Protein AF-A0AAC8ZRI4-F1 (afdb_monomer)

Organism: NCBI:txid1074000

Structure (mmCIF, N/CA/C/O backbone):
data_AF-A0AAC8ZRI4-F1
#
_entry.id   AF-A0AAC8ZRI4-F1
#
loop_
_atom_site.group_PDB
_atom_site.id
_atom_site.type_symbol
_atom_site.label_atom_id
_atom_site.label_alt_id
_atom_site.label_comp_id
_atom_site.label_asym_id
_atom_site.label_entity_id
_atom_site.label_seq_id
_atom_site.pdbx_PDB_ins_code
_atom_site.Cartn_x
_atom_site.Cartn_y
_atom_site.Cartn_z
_atom_site.occupancy
_atom_site.B_iso_or_equiv
_atom_site.auth_seq_id
_atom_site.auth_comp_id
_atom_site.auth_asym_id
_atom_site.auth_atom_id
_atom_site.pdbx_PDB_model_num
ATOM 1 N N . MET A 1 1 ? 8.311 61.222 12.634 1.00 43.94 1 MET A N 1
ATOM 2 C CA . MET A 1 1 ? 8.711 60.038 11.836 1.00 43.94 1 MET A CA 1
ATOM 3 C C . MET A 1 1 ? 8.868 58.803 12.733 1.00 43.94 1 MET A C 1
ATOM 5 O O . MET A 1 1 ? 9.996 58.439 13.017 1.00 43.94 1 MET A O 1
ATOM 9 N N . LYS A 1 2 ? 7.798 58.170 13.243 1.00 47.47 2 LYS A N 1
ATOM 10 C CA . LYS A 1 2 ? 7.929 56.945 14.075 1.00 47.47 2 LYS A CA 1
ATOM 11 C C . LYS A 1 2 ? 6.649 56.086 14.107 1.00 47.47 2 LYS A C 1
ATOM 13 O O . LYS A 1 2 ? 6.165 55.789 15.189 1.00 47.47 2 LYS A O 1
ATOM 18 N N . SER A 1 3 ? 6.044 55.702 12.976 1.00 53.72 3 SER A N 1
ATOM 19 C CA . SER A 1 3 ? 4.891 54.764 13.051 1.00 53.72 3 SER A CA 1
ATOM 20 C C . SER A 1 3 ? 4.656 53.837 11.853 1.00 53.72 3 SER A C 1
ATOM 22 O O . SER A 1 3 ? 3.694 53.083 11.885 1.00 53.72 3 SER A O 1
ATOM 24 N N . HIS A 1 4 ? 5.505 53.819 10.819 1.00 46.28 4 HIS A N 1
ATOM 25 C CA . HIS A 1 4 ? 5.231 52.995 9.624 1.00 46.28 4 HIS A CA 1
ATOM 26 C C . HIS A 1 4 ? 6.047 51.699 9.521 1.00 46.28 4 HIS A C 1
ATOM 28 O O . HIS A 1 4 ? 5.738 50.860 8.685 1.00 46.28 4 HIS A O 1
ATOM 34 N N . PHE A 1 5 ? 7.042 51.484 10.388 1.00 52.31 5 PHE A N 1
ATOM 35 C CA . PHE A 1 5 ? 7.909 50.299 10.300 1.00 52.31 5 PHE A CA 1
ATOM 36 C C . PHE A 1 5 ? 7.370 49.056 11.026 1.00 52.31 5 PHE A C 1
ATOM 38 O O . PHE A 1 5 ? 7.793 47.950 10.714 1.00 52.31 5 PHE A O 1
ATOM 45 N N . ALA A 1 6 ? 6.414 49.199 11.952 1.00 55.19 6 ALA A N 1
ATOM 46 C CA . ALA A 1 6 ? 5.899 48.063 12.727 1.00 55.19 6 ALA A CA 1
ATOM 47 C C . ALA A 1 6 ? 4.823 47.245 11.982 1.00 55.19 6 ALA A C 1
ATOM 49 O O . ALA A 1 6 ? 4.709 46.041 12.191 1.00 55.19 6 ALA A O 1
ATOM 50 N N . ALA A 1 7 ? 4.058 47.870 11.080 1.00 55.09 7 ALA A N 1
ATOM 51 C CA . ALA A 1 7 ? 2.956 47.202 10.380 1.00 55.09 7 ALA A CA 1
ATOM 52 C C . ALA A 1 7 ? 3.430 46.259 9.256 1.00 55.09 7 ALA A C 1
ATOM 54 O O . ALA A 1 7 ? 2.783 45.253 8.980 1.00 55.09 7 ALA A O 1
ATOM 55 N N . ALA A 1 8 ? 4.582 46.543 8.639 1.00 52.94 8 ALA A N 1
ATOM 56 C CA . ALA A 1 8 ? 5.119 45.727 7.547 1.00 52.94 8 ALA A CA 1
ATOM 57 C C . ALA A 1 8 ? 5.696 44.378 8.022 1.00 52.94 8 ALA A C 1
ATOM 59 O O . ALA A 1 8 ? 5.737 43.424 7.251 1.00 52.94 8 ALA A O 1
ATOM 60 N N . MET A 1 9 ? 6.103 44.270 9.293 1.00 53.44 9 MET A N 1
ATOM 61 C CA . MET A 1 9 ? 6.708 43.047 9.840 1.00 53.44 9 MET A CA 1
ATOM 62 C C . MET A 1 9 ? 5.669 42.005 10.290 1.00 53.44 9 MET A C 1
ATOM 64 O O . MET A 1 9 ? 5.957 40.812 10.291 1.00 53.44 9 MET A O 1
ATOM 68 N N . LEU A 1 10 ? 4.445 42.436 10.616 1.00 51.81 10 LEU A N 1
ATOM 69 C CA . LEU A 1 10 ? 3.351 41.556 11.055 1.00 51.81 10 LEU A CA 1
ATOM 70 C C . LEU A 1 10 ? 2.677 40.790 9.904 1.00 51.81 10 LEU A C 1
ATOM 72 O O . LEU A 1 10 ? 2.082 39.744 10.146 1.00 51.81 10 LEU A O 1
ATOM 76 N N . MET A 1 11 ? 2.804 41.251 8.655 1.00 53.81 11 MET A N 1
ATOM 77 C CA . MET A 1 11 ? 2.213 40.563 7.494 1.00 53.81 11 MET A CA 1
ATOM 78 C C . MET A 1 11 ? 3.067 39.412 6.941 1.00 53.81 11 MET A C 1
ATOM 80 O O . MET A 1 11 ? 2.572 38.619 6.145 1.00 53.81 11 MET A O 1
ATOM 84 N N . LEU A 1 12 ? 4.319 39.258 7.386 1.00 52.47 12 LEU A N 1
ATOM 85 C CA . LEU A 1 12 ? 5.205 38.182 6.919 1.00 52.47 12 LEU A CA 1
ATOM 86 C C . LEU A 1 12 ? 4.954 36.829 7.612 1.00 52.47 12 LEU A C 1
ATOM 88 O O . LEU A 1 12 ? 5.469 35.811 7.158 1.00 52.47 12 LEU A O 1
ATOM 92 N N . PHE A 1 13 ? 4.136 36.790 8.670 1.00 53.97 13 PHE A N 1
ATOM 93 C CA . PHE A 1 13 ? 3.810 35.554 9.397 1.00 53.97 13 PHE A CA 1
ATOM 94 C C . PHE A 1 13 ? 2.519 34.860 8.929 1.00 53.97 13 PHE A C 1
ATOM 96 O O . PHE A 1 13 ? 2.257 33.734 9.343 1.00 53.97 13 PHE A O 1
ATOM 103 N N . ALA A 1 14 ? 1.721 35.484 8.056 1.00 52.56 14 ALA A N 1
ATOM 104 C CA . ALA A 1 14 ? 0.408 34.960 7.666 1.00 52.56 14 ALA A CA 1
ATOM 105 C C . ALA A 1 14 ? 0.427 33.967 6.481 1.00 52.56 14 ALA A C 1
ATOM 107 O O . ALA A 1 14 ? -0.593 33.349 6.193 1.00 52.56 14 ALA A O 1
ATOM 108 N N . CYS A 1 15 ? 1.562 33.772 5.802 1.00 47.88 15 CYS A N 1
ATOM 109 C CA . CYS A 1 15 ? 1.612 33.032 4.529 1.00 47.88 15 CYS A CA 1
ATOM 110 C C . CYS A 1 15 ? 2.181 31.605 4.610 1.00 47.88 15 CYS A C 1
ATOM 112 O O . CYS A 1 15 ? 2.705 31.110 3.620 1.00 47.88 15 CYS A O 1
ATOM 114 N N . ASN A 1 16 ? 2.056 30.920 5.751 1.00 47.47 16 ASN A N 1
ATOM 115 C CA . ASN A 1 16 ? 2.381 29.486 5.846 1.00 47.47 16 ASN A CA 1
ATOM 116 C C . ASN A 1 16 ? 1.172 28.621 6.234 1.00 47.47 16 ASN A C 1
ATOM 118 O O . ASN A 1 16 ? 1.333 27.546 6.808 1.00 47.47 16 ASN A O 1
ATOM 122 N N . ALA A 1 17 ? -0.048 29.059 5.912 1.00 53.41 17 ALA A N 1
ATOM 123 C CA . ALA A 1 17 ? -1.178 28.140 5.860 1.00 53.41 17 ALA A CA 1
ATOM 124 C C . ALA A 1 17 ? -1.006 27.262 4.612 1.00 53.41 17 ALA A C 1
ATOM 126 O O . ALA A 1 17 ? -1.464 27.609 3.525 1.00 53.41 17 ALA A O 1
ATOM 127 N N . VAL A 1 18 ? -0.279 26.151 4.753 1.00 57.28 18 VAL A N 1
ATOM 128 C CA . VAL A 1 18 ? -0.250 25.094 3.738 1.00 57.28 18 VAL A CA 1
ATOM 129 C C . VAL A 1 18 ? -1.677 24.569 3.644 1.00 57.28 18 VAL A C 1
ATOM 131 O O . VAL A 1 18 ? -2.128 23.835 4.521 1.00 57.28 18 VAL A O 1
ATOM 134 N N . ALA A 1 19 ? -2.417 25.026 2.634 1.00 61.97 19 ALA A N 1
ATOM 135 C CA . ALA A 1 19 ? -3.748 24.525 2.353 1.00 61.97 19 ALA A CA 1
ATOM 136 C C . ALA A 1 19 ? -3.617 23.032 2.046 1.00 61.97 19 ALA A C 1
ATOM 138 O O . ALA A 1 19 ? -3.052 22.631 1.027 1.00 61.97 19 ALA A O 1
ATOM 139 N N . GLU A 1 20 ? -4.065 22.212 2.989 1.00 69.12 20 GLU A N 1
ATOM 140 C CA . GLU A 1 20 ? -4.153 20.777 2.802 1.00 69.12 20 GLU A CA 1
ATOM 141 C C . GLU A 1 20 ? -5.090 20.503 1.620 1.00 69.12 20 GLU A C 1
ATOM 143 O O . GLU A 1 20 ? -6.162 21.099 1.541 1.00 69.12 20 GLU A O 1
ATOM 148 N N . SER A 1 21 ? -4.687 19.655 0.669 1.00 79.62 21 SER A N 1
ATOM 149 C CA . SER A 1 21 ? -5.536 19.378 -0.492 1.00 79.62 21 SER A CA 1
ATOM 150 C C . SER A 1 21 ? -6.812 18.647 -0.068 1.00 79.62 21 SER A C 1
ATOM 152 O O . SER A 1 21 ? -6.779 17.800 0.827 1.00 79.62 21 SER A O 1
ATOM 154 N N . ASP A 1 22 ? -7.929 18.909 -0.753 1.00 82.31 22 ASP A N 1
ATOM 155 C CA . ASP A 1 22 ? -9.208 18.230 -0.487 1.00 82.31 22 ASP A CA 1
ATOM 156 C C . ASP A 1 22 ? -9.076 16.700 -0.549 1.00 82.31 22 ASP A C 1
ATOM 158 O O . ASP A 1 22 ? -9.691 15.979 0.236 1.00 82.31 22 ASP A O 1
ATOM 162 N N . ALA A 1 23 ? -8.209 16.199 -1.435 1.00 80.44 23 ALA A N 1
ATOM 163 C CA . ALA A 1 23 ? -7.881 14.780 -1.529 1.00 80.44 23 ALA A CA 1
ATOM 164 C C . ALA A 1 23 ? -7.205 14.252 -0.251 1.00 80.44 23 ALA A C 1
ATOM 166 O O . ALA A 1 23 ? -7.567 13.187 0.250 1.00 80.44 23 ALA A O 1
ATOM 167 N N . LEU A 1 24 ? -6.248 14.997 0.311 1.00 80.62 24 LEU A N 1
ATOM 168 C CA . LEU A 1 24 ? -5.562 14.603 1.540 1.00 80.62 24 LEU A CA 1
ATOM 169 C C . LEU A 1 24 ? -6.511 14.642 2.748 1.00 80.62 24 LEU A C 1
ATOM 171 O O . LEU A 1 24 ? -6.504 13.710 3.553 1.00 80.62 24 LEU A O 1
ATOM 175 N N . ILE A 1 25 ? -7.397 15.641 2.821 1.00 86.69 25 ILE A N 1
ATOM 176 C CA . ILE A 1 25 ? -8.437 15.725 3.858 1.00 86.69 25 ILE A CA 1
ATOM 177 C C . ILE A 1 25 ? -9.367 14.506 3.793 1.00 86.69 25 ILE A C 1
ATOM 179 O O . ILE A 1 25 ? -9.666 13.898 4.825 1.00 86.69 25 ILE A O 1
ATOM 183 N N . GLN A 1 26 ? -9.806 14.117 2.593 1.00 83.50 26 GLN A N 1
ATOM 184 C CA . GLN A 1 26 ? -10.653 12.937 2.411 1.00 83.50 26 GLN A CA 1
ATOM 185 C C . GLN A 1 26 ? -9.938 11.648 2.820 1.00 83.50 26 GLN A C 1
ATOM 187 O O . GLN A 1 26 ? -10.514 10.844 3.553 1.00 83.50 26 GLN A O 1
ATOM 192 N N . ILE A 1 27 ? -8.670 11.470 2.434 1.00 85.75 27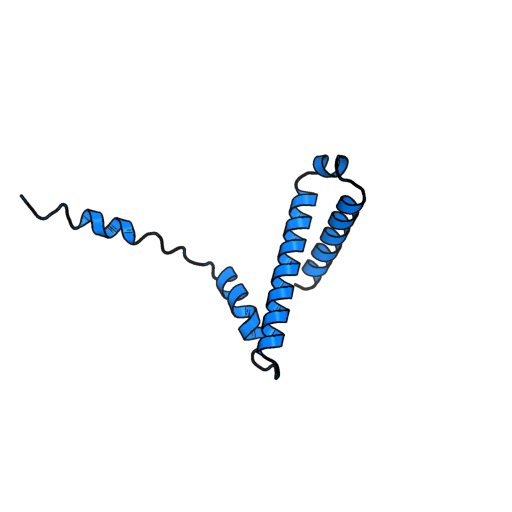 ILE A N 1
ATOM 193 C CA . ILE A 1 27 ? -7.882 10.298 2.839 1.00 85.75 27 ILE A CA 1
ATOM 194 C C . ILE A 1 27 ? -7.755 10.239 4.366 1.00 85.75 27 ILE A C 1
ATOM 196 O O . ILE A 1 27 ? -7.990 9.179 4.948 1.00 85.75 27 ILE A O 1
ATOM 200 N N . LYS A 1 28 ? -7.470 11.363 5.040 1.00 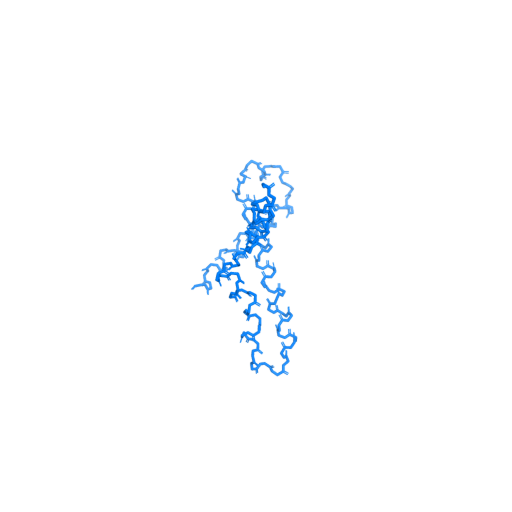87.12 28 LYS A N 1
ATOM 201 C CA . LYS A 1 28 ? -7.371 11.411 6.510 1.00 87.12 28 LYS A CA 1
ATOM 202 C C . LYS A 1 28 ? -8.684 11.071 7.214 1.00 87.12 28 LYS A C 1
ATOM 204 O O . LYS A 1 28 ? -8.652 10.439 8.266 1.00 87.12 28 LYS A O 1
ATOM 209 N N . ARG A 1 29 ? -9.826 11.471 6.648 1.00 92.56 29 ARG A N 1
ATOM 210 C CA . ARG A 1 29 ? -11.157 11.177 7.207 1.00 92.56 29 ARG A CA 1
ATOM 211 C C . ARG A 1 29 ? -11.672 9.785 6.852 1.00 92.56 29 ARG A C 1
ATOM 213 O O . ARG A 1 29 ? -12.582 9.294 7.515 1.00 92.56 29 ARG A O 1
ATOM 220 N N . SER A 1 30 ? -11.098 9.131 5.845 1.00 91.81 30 SER A N 1
ATOM 221 C CA . SER A 1 30 ? -11.602 7.849 5.347 1.00 91.81 30 SER A CA 1
ATOM 222 C C . SER A 1 30 ? -11.709 6.743 6.411 1.00 91.81 30 SER A C 1
ATOM 224 O O . SER A 1 30 ? -12.744 6.080 6.415 1.00 91.81 30 SER A O 1
ATOM 226 N N . PRO A 1 31 ? -10.781 6.567 7.381 1.00 95.00 31 PRO A N 1
ATOM 227 C CA . PRO A 1 31 ? -10.960 5.553 8.422 1.00 95.00 31 PRO A CA 1
ATOM 228 C C . PRO A 1 31 ? -12.184 5.833 9.297 1.00 95.00 31 PRO A C 1
ATOM 230 O O . PRO A 1 31 ? -12.920 4.916 9.647 1.00 95.00 31 PRO A O 1
ATOM 233 N N . GLU A 1 32 ? -12.428 7.101 9.635 1.00 95.38 32 GLU A N 1
ATOM 234 C CA . GLU A 1 32 ? -13.577 7.493 10.448 1.00 95.38 32 GLU A CA 1
ATOM 235 C C . GLU A 1 32 ? -14.897 7.220 9.727 1.00 95.38 32 GLU A C 1
ATOM 237 O O . GLU A 1 32 ? -15.804 6.641 10.325 1.00 95.38 32 GLU A O 1
ATOM 242 N N . VAL 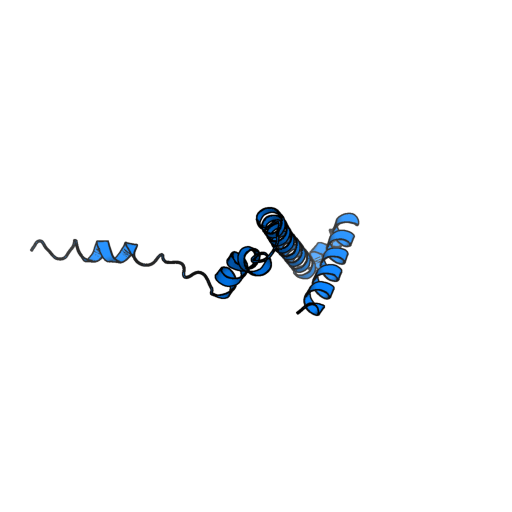A 1 33 ? -14.973 7.590 8.446 1.00 95.25 33 VAL A N 1
ATOM 243 C CA . VAL A 1 33 ? -16.169 7.419 7.613 1.00 95.25 33 VAL A CA 1
ATOM 244 C C . VAL A 1 33 ? -16.446 5.941 7.331 1.00 95.25 33 VAL A C 1
ATOM 246 O O . VAL A 1 33 ? -17.570 5.488 7.519 1.00 95.25 33 VAL A O 1
ATOM 249 N N . ILE A 1 34 ? -15.430 5.167 6.935 1.00 95.56 34 ILE A N 1
ATOM 250 C CA . ILE A 1 34 ? -15.569 3.735 6.609 1.00 95.56 34 ILE A CA 1
ATOM 251 C C . ILE A 1 34 ? -16.022 2.928 7.831 1.00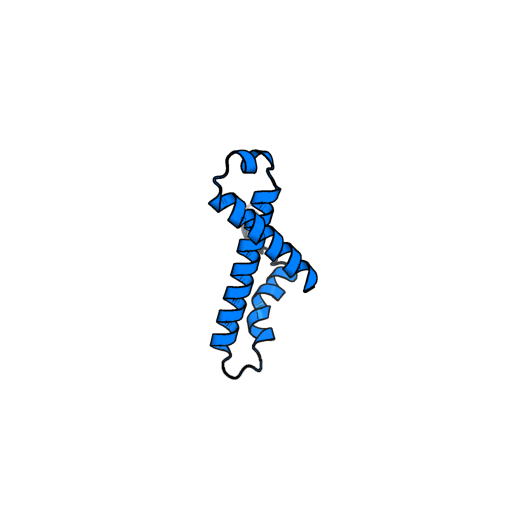 95.56 34 ILE A C 1
ATOM 253 O O . ILE A 1 34 ? -16.782 1.971 7.707 1.00 95.56 34 ILE A O 1
ATOM 257 N N . CYS A 1 35 ? -15.565 3.312 9.022 1.00 97.44 35 CYS A N 1
ATOM 258 C CA . CYS A 1 35 ? -15.807 2.565 10.250 1.00 97.44 35 CYS A CA 1
ATOM 259 C C . CYS A 1 35 ? -16.949 3.125 11.108 1.00 97.44 35 CYS A C 1
ATOM 261 O O . CYS A 1 35 ? -17.084 2.694 12.254 1.00 97.44 35 CYS A O 1
ATOM 263 N N . ALA A 1 36 ? -17.741 4.077 10.600 1.00 95.94 36 ALA A N 1
ATOM 264 C CA . ALA A 1 36 ? -18.728 4.822 11.387 1.00 95.94 36 ALA A CA 1
ATOM 265 C C . ALA A 1 36 ? -19.703 3.912 12.157 1.00 95.94 36 ALA A C 1
ATOM 267 O O . ALA A 1 36 ? -19.889 4.109 13.358 1.00 95.94 36 ALA A O 1
ATOM 268 N N . ASP A 1 37 ? -20.217 2.875 11.491 1.00 95.31 37 ASP A N 1
ATOM 269 C CA . ASP A 1 37 ? -21.222 1.950 12.033 1.00 95.31 37 ASP A CA 1
ATOM 270 C C . ASP A 1 37 ? -20.625 0.613 12.510 1.00 95.31 37 ASP A C 1
ATOM 272 O O . ASP A 1 37 ? -21.342 -0.349 12.800 1.00 95.31 37 ASP A O 1
ATOM 276 N N . ASN A 1 38 ? -19.294 0.506 12.584 1.00 95.81 38 ASN A N 1
ATOM 277 C CA . ASN A 1 38 ? -18.642 -0.730 13.001 1.00 95.81 38 ASN A CA 1
ATOM 278 C C . ASN A 1 38 ? -18.683 -0.886 14.532 1.00 95.81 38 ASN A C 1
ATOM 280 O O . ASN A 1 38 ? -18.176 -0.040 15.267 1.00 95.81 38 ASN A O 1
ATOM 284 N N . SER A 1 39 ? -19.205 -2.021 15.016 1.00 95.19 39 SER A N 1
ATOM 285 C CA . SER A 1 39 ? -19.255 -2.358 16.455 1.00 95.19 39 SER A CA 1
ATOM 286 C C . SER A 1 39 ? -17.889 -2.345 17.165 1.00 95.19 39 SER A C 1
ATOM 288 O O . SER A 1 39 ? -17.830 -2.213 18.385 1.00 95.19 39 SER A O 1
ATOM 290 N N . LYS A 1 40 ? -16.788 -2.449 16.412 1.00 97.06 40 LYS A N 1
ATOM 291 C CA . LYS A 1 40 ? -15.398 -2.333 16.871 1.00 97.06 40 LYS A CA 1
ATOM 292 C C . LYS A 1 40 ? -14.687 -1.187 16.147 1.00 97.06 40 LYS A C 1
ATOM 294 O O . LYS A 1 40 ? -13.672 -1.398 15.478 1.00 97.06 40 LYS A O 1
ATOM 299 N N . LYS A 1 41 ? -15.238 0.024 16.266 1.00 96.94 41 LYS A N 1
ATOM 300 C CA . LYS A 1 41 ? -14.794 1.230 15.548 1.00 96.94 41 LYS A CA 1
ATOM 301 C C . LYS A 1 41 ? -13.275 1.432 15.562 1.00 96.94 41 LYS A C 1
ATOM 303 O O . LYS A 1 41 ? -12.689 1.543 14.490 1.00 96.94 41 LYS A O 1
ATOM 308 N N . ASP A 1 42 ? -12.632 1.388 16.727 1.00 96.00 42 ASP A N 1
ATOM 309 C CA . ASP A 1 42 ? -11.183 1.627 16.842 1.00 96.00 42 ASP A CA 1
ATOM 310 C C . ASP A 1 42 ? -10.358 0.575 16.091 1.00 96.00 42 ASP A C 1
ATOM 312 O O . ASP A 1 42 ? -9.462 0.907 15.318 1.00 96.00 42 ASP A O 1
ATOM 316 N N . GLN A 1 43 ? -10.704 -0.707 16.241 1.00 97.44 43 GLN A N 1
ATOM 317 C CA . GLN A 1 43 ? -10.011 -1.791 15.540 1.00 97.44 43 GLN A CA 1
ATOM 318 C C . GLN A 1 43 ? -10.206 -1.698 14.020 1.00 97.44 43 GLN A C 1
ATOM 320 O O . GLN A 1 43 ? -9.272 -1.954 13.255 1.00 97.44 43 GLN A O 1
ATOM 325 N N . CYS A 1 44 ? -11.403 -1.309 13.578 1.00 97.81 44 CYS A N 1
ATOM 326 C CA . CYS A 1 44 ? -11.678 -1.039 12.172 1.00 97.81 44 CYS A CA 1
ATOM 327 C C . CYS A 1 44 ? -10.802 0.111 11.656 1.00 97.81 44 CYS A C 1
ATOM 329 O O . CYS A 1 44 ? -10.133 -0.047 10.636 1.00 97.81 44 CYS A O 1
ATOM 331 N N . GLN A 1 45 ? -10.736 1.232 12.381 1.00 97.31 45 GLN A N 1
ATOM 332 C CA . GLN A 1 45 ? -9.943 2.392 11.973 1.00 97.31 45 GLN A CA 1
ATOM 333 C C . GLN A 1 45 ? -8.453 2.066 11.869 1.00 97.31 45 GLN A C 1
ATOM 335 O O . GLN A 1 45 ? -7.827 2.433 10.877 1.00 97.31 45 GLN A O 1
ATOM 340 N N . GLU A 1 46 ? -7.889 1.355 12.846 1.00 96.62 46 GLU A N 1
ATOM 341 C CA . GLU A 1 46 ? -6.487 0.925 12.797 1.00 96.62 46 GLU A CA 1
ATOM 342 C C . GLU A 1 46 ? -6.214 0.001 11.605 1.00 96.62 46 GLU A C 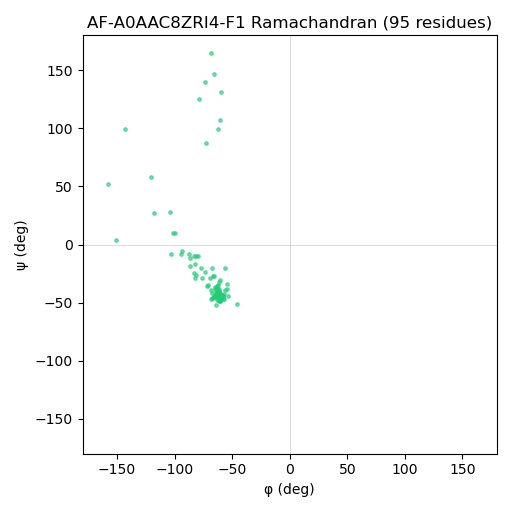1
ATOM 344 O O . GLU A 1 46 ? -5.206 0.151 10.915 1.00 96.62 46 GLU A O 1
ATOM 349 N N . THR A 1 47 ? -7.154 -0.889 11.287 1.00 96.69 47 THR A N 1
ATOM 350 C CA . THR A 1 47 ? -7.045 -1.767 10.113 1.00 96.69 47 THR A CA 1
ATOM 351 C C . THR A 1 47 ? -7.079 -0.970 8.806 1.00 96.69 47 THR A C 1
ATOM 353 O O . THR A 1 47 ? -6.254 -1.201 7.924 1.00 96.69 47 THR A O 1
ATOM 356 N N . VAL A 1 48 ? -7.986 0.004 8.678 1.00 95.81 48 VAL A N 1
ATOM 357 C CA . VAL A 1 48 ? -8.069 0.866 7.487 1.00 95.81 48 VAL A CA 1
ATOM 358 C C . VAL A 1 48 ? -6.805 1.717 7.336 1.00 95.81 48 VAL A C 1
ATOM 360 O O . VAL A 1 48 ? -6.260 1.807 6.238 1.00 95.81 48 VAL A O 1
ATOM 363 N N . LYS A 1 49 ? -6.282 2.294 8.426 1.00 94.25 49 LYS A N 1
ATOM 364 C CA . LYS A 1 49 ? -5.008 3.036 8.407 1.00 94.25 49 LYS A CA 1
ATOM 365 C C . LYS A 1 49 ? -3.849 2.149 7.947 1.00 94.25 49 LYS A C 1
ATOM 367 O O . LYS A 1 49 ? -3.069 2.569 7.092 1.00 94.25 49 LYS A O 1
ATOM 372 N N . ALA A 1 50 ? -3.755 0.927 8.474 1.00 95.25 50 ALA A N 1
ATOM 373 C CA . ALA A 1 50 ? -2.729 -0.035 8.080 1.00 95.25 50 ALA A CA 1
ATOM 374 C C . ALA A 1 50 ? -2.835 -0.405 6.592 1.00 95.25 50 ALA A C 1
ATOM 376 O O . ALA A 1 50 ? -1.817 -0.472 5.903 1.00 95.25 50 ALA A O 1
ATOM 377 N N . LEU A 1 51 ? -4.057 -0.577 6.078 1.00 93.19 51 LEU A N 1
ATOM 378 C CA . LEU A 1 51 ? -4.297 -0.839 4.661 1.00 93.19 51 LEU A CA 1
ATOM 379 C C . LEU A 1 51 ? -3.853 0.335 3.778 1.00 93.19 51 LEU A C 1
ATOM 381 O O . LEU A 1 51 ? -3.124 0.120 2.812 1.00 93.19 51 LEU A O 1
ATOM 385 N N . ILE A 1 52 ? -4.234 1.571 4.122 1.00 91.25 52 ILE A N 1
ATOM 386 C CA . ILE A 1 52 ? -3.816 2.779 3.387 1.00 91.25 52 ILE A CA 1
ATOM 387 C C . ILE A 1 52 ? -2.287 2.883 3.356 1.00 91.25 52 ILE A C 1
ATOM 389 O O . ILE A 1 52 ? -1.703 3.143 2.304 1.00 91.25 52 ILE A O 1
ATOM 393 N N . TYR A 1 53 ? -1.628 2.647 4.495 1.00 92.44 53 TYR A N 1
ATOM 394 C CA . TYR A 1 53 ? -0.169 2.645 4.572 1.00 92.44 53 TYR A CA 1
ATOM 395 C C . TYR A 1 53 ? 0.447 1.579 3.656 1.00 92.44 53 TYR A C 1
ATOM 397 O O . TYR A 1 53 ? 1.321 1.902 2.855 1.00 92.44 53 TYR A O 1
ATOM 405 N N . ALA A 1 54 ? -0.044 0.338 3.715 1.00 92.00 54 ALA A N 1
ATOM 406 C CA . ALA A 1 54 ? 0.459 -0.758 2.892 1.00 92.00 54 ALA A CA 1
ATOM 407 C C . ALA A 1 54 ? 0.305 -0.476 1.388 1.00 92.00 54 ALA A C 1
ATOM 409 O O . ALA A 1 54 ? 1.264 -0.644 0.634 1.00 92.00 54 ALA A O 1
ATOM 410 N N . VAL A 1 55 ? -0.864 0.012 0.956 1.00 90.69 55 VAL A N 1
ATOM 411 C CA . VAL A 1 55 ? -1.115 0.384 -0.446 1.00 90.69 55 VAL A CA 1
ATOM 412 C C . VAL A 1 55 ? -0.156 1.487 -0.896 1.00 90.69 55 VAL A C 1
ATOM 414 O O . VAL A 1 55 ? 0.449 1.369 -1.960 1.00 90.69 55 VAL A O 1
ATOM 417 N N . ASN A 1 56 ? 0.057 2.517 -0.072 1.00 89.94 56 ASN A N 1
ATOM 418 C CA . ASN A 1 56 ? 0.995 3.596 -0.387 1.00 89.94 56 ASN A CA 1
ATOM 419 C C . ASN A 1 56 ? 2.446 3.103 -0.477 1.00 89.94 56 ASN A C 1
ATOM 421 O O . ASN A 1 56 ? 3.166 3.481 -1.401 1.00 89.94 56 ASN A O 1
ATOM 425 N N . SER A 1 57 ? 2.884 2.244 0.448 1.00 93.06 57 SER A N 1
ATOM 426 C CA . SER A 1 57 ? 4.226 1.655 0.410 1.00 93.06 57 SER A CA 1
ATOM 427 C C . SER A 1 57 ? 4.442 0.803 -0.841 1.00 93.06 57 SER A C 1
ATOM 429 O O . SER A 1 57 ? 5.493 0.906 -1.472 1.00 93.06 57 SER A O 1
ATOM 431 N N . ILE A 1 58 ? 3.447 0.004 -1.233 1.00 94.31 58 ILE A N 1
ATOM 432 C CA . ILE A 1 58 ? 3.501 -0.832 -2.439 1.00 94.31 58 ILE A CA 1
ATOM 433 C C . ILE A 1 58 ? 3.521 0.030 -3.703 1.00 94.31 58 ILE A C 1
ATOM 435 O O . ILE A 1 58 ? 4.362 -0.190 -4.573 1.00 94.31 58 ILE A O 1
ATOM 439 N N . ALA A 1 59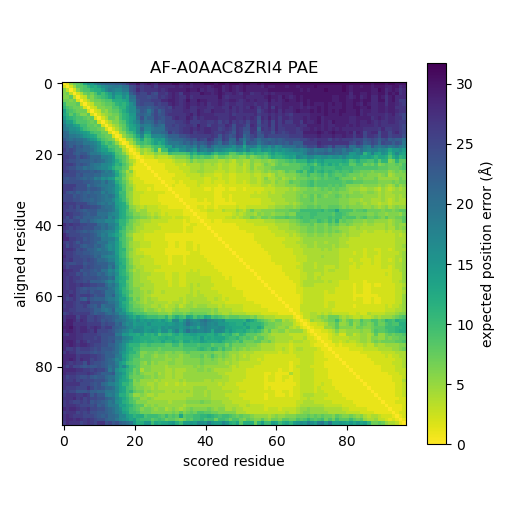 ? 2.656 1.042 -3.788 1.00 92.06 59 ALA A N 1
ATOM 440 C CA . ALA A 1 59 ? 2.627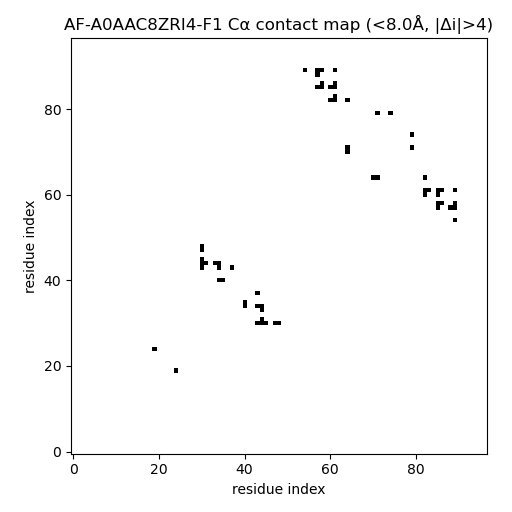 1.964 -4.919 1.00 92.06 59 ALA A CA 1
ATOM 441 C C . ALA A 1 59 ? 3.959 2.716 -5.067 1.00 92.06 59 ALA A C 1
ATOM 443 O O . ALA A 1 59 ? 4.481 2.839 -6.175 1.00 92.06 59 ALA A O 1
ATOM 444 N N . SER A 1 60 ? 4.545 3.164 -3.950 1.00 92.62 60 SER A N 1
ATOM 445 C CA . SER A 1 60 ? 5.862 3.802 -3.939 1.00 92.62 60 SER A CA 1
ATOM 446 C C . SER A 1 60 ? 6.960 2.847 -4.403 1.00 92.62 60 SER A C 1
ATOM 448 O O . SER A 1 60 ? 7.786 3.240 -5.222 1.00 92.62 60 SER A O 1
ATOM 450 N N . LEU A 1 61 ? 6.971 1.602 -3.910 1.00 92.75 61 LEU A N 1
ATOM 451 C CA . LEU A 1 61 ? 7.943 0.593 -4.331 1.00 92.75 61 LEU A CA 1
ATOM 452 C C . LEU A 1 61 ? 7.831 0.321 -5.834 1.00 92.75 61 LEU A C 1
ATOM 454 O O . LEU A 1 61 ? 8.838 0.378 -6.535 1.00 92.75 61 LEU A O 1
ATOM 458 N N . ASN A 1 62 ? 6.616 0.098 -6.340 1.00 93.31 62 ASN A N 1
ATOM 459 C CA . ASN A 1 62 ? 6.371 -0.110 -7.764 1.00 93.31 62 ASN A CA 1
ATOM 460 C C . ASN A 1 62 ? 6.864 1.084 -8.600 1.00 93.31 62 ASN A C 1
ATOM 462 O O . ASN A 1 62 ? 7.611 0.901 -9.557 1.00 93.31 62 ASN A O 1
ATOM 466 N N . ALA A 1 63 ? 6.535 2.317 -8.197 1.00 92.38 63 ALA A N 1
ATOM 467 C CA . ALA A 1 63 ? 7.018 3.516 -8.878 1.00 92.38 63 ALA A CA 1
ATOM 468 C C . ALA A 1 63 ? 8.554 3.588 -8.901 1.00 92.38 63 ALA A C 1
ATOM 470 O O . ALA A 1 63 ? 9.136 3.878 -9.944 1.00 92.38 63 ALA A O 1
ATOM 471 N N . THR A 1 64 ? 9.225 3.275 -7.788 1.00 90.19 64 THR A N 1
ATOM 472 C CA . THR A 1 64 ? 10.691 3.211 -7.735 1.00 90.19 64 THR A CA 1
ATOM 473 C C . THR A 1 64 ? 11.241 2.154 -8.693 1.00 90.19 64 THR A C 1
ATOM 475 O O . THR A 1 64 ? 12.145 2.462 -9.470 1.00 90.19 64 THR A O 1
ATOM 478 N N . CYS A 1 65 ? 10.677 0.944 -8.689 1.00 91.50 65 CYS A N 1
ATOM 479 C CA . CYS A 1 65 ? 11.109 -0.152 -9.557 1.00 91.50 65 CYS A CA 1
ATOM 480 C C . CYS A 1 65 ? 10.917 0.165 -11.052 1.00 91.50 65 CYS A C 1
ATOM 482 O O . CYS A 1 65 ? 11.782 -0.169 -11.861 1.00 91.50 65 CYS A O 1
ATOM 484 N N . GLU A 1 66 ? 9.826 0.841 -11.423 1.00 89.25 66 GLU A N 1
ATOM 485 C CA . GLU A 1 66 ? 9.522 1.195 -12.817 1.00 89.25 66 GLU A CA 1
ATOM 486 C C . GLU A 1 66 ? 10.269 2.453 -13.296 1.00 89.25 66 GLU A C 1
ATOM 488 O O . GLU A 1 66 ? 10.551 2.591 -14.487 1.00 89.25 66 GLU A O 1
ATOM 493 N N . SER A 1 67 ? 10.630 3.365 -12.384 1.00 87.25 67 SER A N 1
ATOM 494 C CA . SER A 1 67 ? 11.288 4.638 -12.724 1.00 87.25 67 SER A CA 1
ATOM 495 C C . SER A 1 67 ? 12.706 4.483 -13.282 1.00 87.25 67 SER A C 1
ATOM 497 O O . SER A 1 67 ? 13.204 5.395 -13.942 1.00 87.25 67 SER A O 1
ATOM 499 N N . ASN A 1 68 ? 13.365 3.343 -13.044 1.00 80.81 68 ASN A N 1
ATOM 500 C CA . ASN A 1 68 ? 14.724 3.109 -13.511 1.00 80.81 68 ASN A CA 1
ATOM 501 C C . ASN A 1 68 ? 14.942 1.654 -13.958 1.00 80.81 68 ASN A C 1
ATOM 503 O O . ASN A 1 68 ? 15.222 0.757 -13.163 1.00 80.81 68 ASN A O 1
ATOM 507 N N . LYS A 1 69 ? 14.880 1.437 -15.276 1.00 76.81 69 LYS A N 1
ATOM 508 C CA . LYS A 1 69 ? 15.102 0.121 -15.897 1.00 76.81 69 LYS A CA 1
ATOM 509 C C . LYS A 1 69 ? 16.536 -0.396 -15.738 1.00 76.81 69 LYS A C 1
ATOM 511 O O . LYS A 1 69 ? 16.728 -1.610 -15.715 1.00 76.81 69 LYS A O 1
ATOM 516 N N . GLU A 1 70 ? 17.525 0.487 -15.605 1.00 80.44 70 GLU A N 1
ATOM 517 C CA . GLU A 1 70 ? 18.922 0.099 -15.361 1.00 80.44 70 GLU A CA 1
ATOM 518 C C . GLU A 1 70 ? 19.103 -0.422 -13.934 1.00 80.44 70 GLU A C 1
ATOM 520 O O . GLU A 1 70 ? 19.801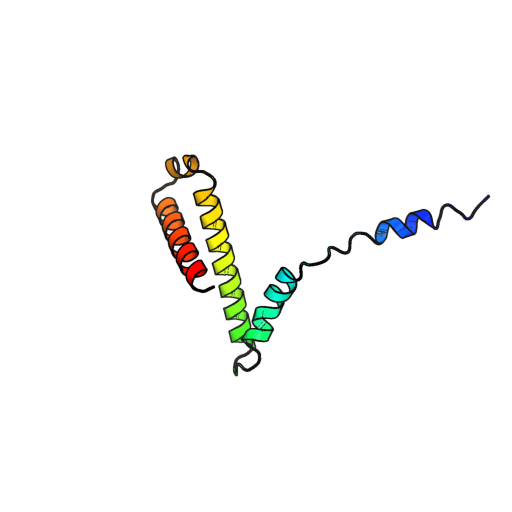 -1.412 -13.719 1.00 80.44 70 GLU A O 1
ATOM 525 N N . LEU A 1 71 ? 18.385 0.158 -12.963 1.00 77.56 71 LEU A N 1
ATOM 526 C CA . LEU A 1 71 ? 18.403 -0.291 -11.569 1.00 77.56 71 LEU A CA 1
ATOM 527 C C . LEU A 1 71 ? 18.056 -1.781 -11.465 1.00 77.56 71 LEU A C 1
ATOM 529 O O . LEU A 1 71 ? 18.699 -2.512 -10.715 1.00 77.56 71 LEU A O 1
ATOM 533 N N . ARG A 1 72 ? 17.112 -2.259 -12.289 1.00 81.88 72 ARG A N 1
ATOM 534 C CA . ARG A 1 72 ? 16.689 -3.667 -12.333 1.00 81.88 72 ARG A CA 1
ATOM 535 C C . ARG A 1 72 ? 17.826 -4.630 -12.693 1.00 81.88 72 ARG A C 1
ATOM 537 O O . ARG A 1 72 ? 17.818 -5.766 -12.217 1.00 81.88 72 ARG A O 1
ATOM 544 N N . GLN A 1 73 ? 18.814 -4.207 -13.486 1.00 85.88 73 GLN A N 1
ATOM 545 C CA . GLN A 1 73 ? 19.970 -5.047 -13.837 1.00 85.88 73 GLN A CA 1
ATOM 546 C C . GLN A 1 73 ? 20.888 -5.296 -12.633 1.00 85.88 73 GLN A C 1
ATOM 548 O O . GLN A 1 73 ? 21.487 -6.365 -12.531 1.00 85.88 73 GLN A O 1
ATOM 553 N N . HIS A 1 74 ? 20.931 -4.354 -11.689 1.00 88.56 74 HIS A N 1
ATOM 554 C CA . HIS A 1 74 ? 21.758 -4.419 -10.482 1.00 88.56 74 HIS A CA 1
ATOM 555 C C . HIS A 1 74 ? 21.029 -4.999 -9.258 1.00 88.56 74 HIS A C 1
ATOM 557 O O . HIS A 1 74 ? 21.646 -5.218 -8.216 1.00 88.56 74 HIS A O 1
ATOM 563 N N . MET A 1 75 ? 19.726 -5.275 -9.363 1.00 90.62 75 MET A N 1
ATOM 564 C CA . MET A 1 75 ? 18.949 -5.882 -8.281 1.00 90.62 75 MET A CA 1
ATOM 565 C C . MET A 1 75 ? 19.285 -7.365 -8.104 1.00 90.62 75 MET A C 1
ATOM 567 O O . MET A 1 75 ? 19.383 -8.130 -9.070 1.00 90.62 75 MET A O 1
ATOM 571 N N . ASN A 1 76 ? 19.367 -7.799 -6.845 1.00 94.44 76 ASN A N 1
ATOM 572 C CA . ASN A 1 76 ? 19.338 -9.223 -6.525 1.00 94.44 76 ASN A CA 1
ATOM 573 C C . ASN A 1 76 ? 17.947 -9.822 -6.818 1.00 94.44 76 ASN A C 1
ATOM 575 O O . ASN A 1 76 ? 16.967 -9.093 -6.980 1.00 94.44 76 ASN A O 1
ATOM 579 N N . GLN A 1 77 ? 17.862 -11.154 -6.877 1.00 94.00 77 GLN A N 1
ATOM 580 C CA . GLN A 1 77 ? 16.619 -11.840 -7.247 1.00 94.00 77 GLN A CA 1
ATOM 581 C C . GLN A 1 77 ? 15.460 -11.506 -6.302 1.00 94.00 77 GLN A C 1
ATOM 583 O O . GLN A 1 77 ? 14.382 -11.164 -6.765 1.00 94.00 77 GLN A O 1
ATOM 588 N N . LYS A 1 78 ? 15.710 -11.483 -4.989 1.00 94.81 78 LYS A N 1
ATOM 589 C CA . LYS A 1 78 ? 14.686 -11.154 -3.990 1.00 94.81 78 LYS A CA 1
ATOM 590 C C . LYS A 1 78 ? 14.062 -9.776 -4.229 1.00 94.81 78 LYS A C 1
ATOM 592 O O . LYS A 1 78 ? 12.854 -9.622 -4.103 1.00 94.81 78 LYS A O 1
ATOM 597 N N . LEU A 1 79 ? 14.875 -8.774 -4.558 1.00 92.12 79 LEU A N 1
ATOM 598 C CA . LEU A 1 79 ? 14.387 -7.425 -4.831 1.00 92.12 79 LEU A CA 1
ATOM 599 C C . LEU A 1 79 ? 13.619 -7.358 -6.160 1.00 92.12 79 LEU A C 1
ATOM 601 O O . LEU A 1 79 ? 12.620 -6.651 -6.240 1.00 92.12 79 LEU A O 1
ATOM 605 N N . LYS A 1 80 ? 14.030 -8.131 -7.176 1.00 93.12 80 LYS A N 1
ATOM 606 C CA . LYS A 1 80 ? 13.256 -8.278 -8.421 1.00 93.12 80 LYS A CA 1
ATOM 607 C C . LYS A 1 80 ? 11.876 -8.869 -8.143 1.00 93.12 80 LYS A C 1
ATOM 609 O O . LYS A 1 80 ? 10.889 -8.291 -8.582 1.00 93.12 80 LYS A O 1
ATOM 614 N N . ASP A 1 81 ? 11.811 -9.934 -7.347 1.00 95.06 81 ASP A N 1
ATOM 615 C CA . ASP A 1 81 ? 10.547 -10.575 -6.977 1.00 95.06 81 ASP A CA 1
ATOM 616 C C . ASP A 1 81 ? 9.643 -9.598 -6.204 1.00 95.06 81 ASP A C 1
ATOM 618 O O . ASP A 1 81 ? 8.454 -9.492 -6.488 1.00 95.06 81 ASP A O 1
ATOM 622 N N . GLN A 1 82 ? 10.211 -8.810 -5.280 1.00 93.38 82 GLN A N 1
ATOM 623 C CA . GLN A 1 82 ? 9.475 -7.763 -4.560 1.00 93.38 82 GLN A CA 1
ATOM 624 C C . GLN A 1 82 ? 8.928 -6.674 -5.493 1.00 93.38 82 GLN A C 1
ATOM 626 O O . GLN A 1 82 ? 7.795 -6.234 -5.303 1.00 93.38 82 GLN A O 1
ATOM 631 N N . CYS A 1 83 ? 9.703 -6.245 -6.493 1.00 93.69 83 CYS A N 1
ATOM 632 C CA . CYS A 1 83 ? 9.242 -5.301 -7.511 1.00 93.69 83 CYS A CA 1
ATOM 633 C C . CYS A 1 83 ? 8.110 -5.889 -8.364 1.00 93.69 83 CYS A C 1
ATOM 635 O O . CYS A 1 83 ? 7.123 -5.202 -8.618 1.00 93.69 83 CYS A O 1
ATOM 637 N N . ASP A 1 84 ? 8.228 -7.152 -8.776 1.00 94.88 84 ASP A N 1
ATOM 638 C CA . ASP A 1 84 ? 7.219 -7.819 -9.601 1.00 94.88 84 ASP A CA 1
ATOM 639 C C . ASP A 1 84 ? 5.914 -8.026 -8.818 1.00 94.88 84 ASP A C 1
ATOM 641 O O . ASP A 1 84 ? 4.841 -7.700 -9.324 1.00 94.88 84 ASP A O 1
ATOM 645 N N . SER A 1 85 ? 5.994 -8.426 -7.544 1.00 95.19 85 SER A N 1
ATOM 646 C CA . SER A 1 85 ? 4.822 -8.465 -6.659 1.00 95.19 85 SER A CA 1
ATOM 647 C C . SER A 1 85 ? 4.213 -7.078 -6.445 1.00 95.19 85 SER A C 1
ATOM 649 O O . SER A 1 85 ? 2.995 -6.924 -6.468 1.00 95.19 85 SER A O 1
ATOM 651 N N . ALA A 1 86 ? 5.036 -6.043 -6.242 1.00 94.69 86 ALA A N 1
ATOM 652 C CA . ALA A 1 86 ? 4.535 -4.683 -6.053 1.00 94.69 86 ALA A CA 1
ATOM 653 C C . ALA A 1 86 ? 3.806 -4.163 -7.299 1.00 94.69 86 ALA A C 1
ATOM 655 O O . ALA A 1 86 ? 2.796 -3.463 -7.175 1.00 94.69 86 ALA A O 1
ATOM 656 N N . LYS A 1 87 ? 4.290 -4.529 -8.490 1.00 94.69 87 LYS A N 1
ATOM 657 C CA . LYS A 1 87 ? 3.629 -4.247 -9.762 1.00 94.69 87 LYS A CA 1
ATOM 658 C C . LYS A 1 87 ? 2.285 -4.958 -9.866 1.00 94.69 87 LYS A C 1
ATOM 660 O O . LYS A 1 87 ? 1.287 -4.278 -10.086 1.00 94.69 87 LYS A O 1
ATOM 665 N N . GLU A 1 88 ? 2.244 -6.268 -9.636 1.00 95.12 88 GLU A N 1
ATOM 666 C CA . GLU A 1 88 ? 1.010 -7.064 -9.695 1.00 95.12 88 GLU A CA 1
ATOM 667 C C . GLU A 1 88 ? -0.057 -6.528 -8.729 1.00 95.12 88 GLU A C 1
ATOM 669 O O . GLU A 1 88 ? -1.197 -6.281 -9.121 1.00 95.12 88 GLU A O 1
ATOM 674 N N . ILE A 1 89 ? 0.324 -6.243 -7.478 1.00 93.00 89 ILE A N 1
ATOM 675 C CA . ILE A 1 89 ? -0.599 -5.681 -6.483 1.00 93.00 89 ILE A CA 1
ATOM 676 C C . ILE A 1 89 ? -1.075 -4.284 -6.904 1.00 93.00 89 ILE A C 1
ATOM 678 O O . ILE A 1 89 ? -2.254 -3.964 -6.755 1.00 93.00 89 ILE A O 1
ATOM 682 N N . SER A 1 90 ? -0.185 -3.447 -7.446 1.00 92.38 90 SER A N 1
ATOM 683 C CA . SER A 1 90 ? -0.557 -2.113 -7.937 1.00 92.38 90 SER A CA 1
ATOM 684 C C . SER A 1 90 ? -1.507 -2.175 -9.136 1.00 92.38 90 SER A C 1
ATOM 686 O O . SER A 1 90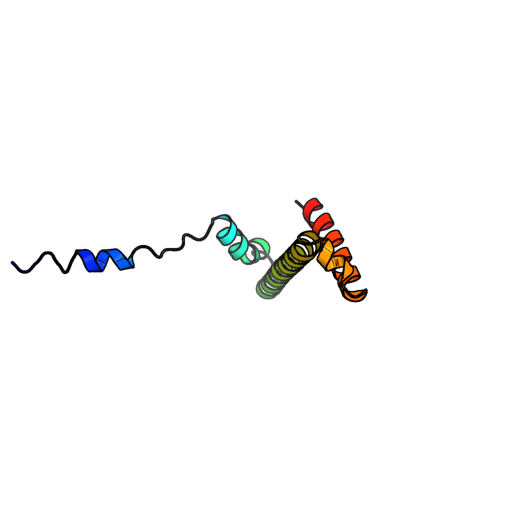 ? -2.382 -1.322 -9.264 1.00 92.38 90 SER A O 1
ATOM 688 N N . GLU A 1 91 ? -1.333 -3.148 -10.031 1.00 92.81 91 GLU A N 1
ATOM 689 C CA . GLU A 1 91 ? -2.224 -3.384 -11.171 1.00 92.81 91 GLU A CA 1
ATOM 690 C C . GLU A 1 91 ? -3.596 -3.868 -10.700 1.00 92.81 91 GLU A C 1
ATOM 692 O O . GLU A 1 91 ? -4.610 -3.292 -11.092 1.00 92.81 91 GLU A O 1
ATOM 697 N N . TYR A 1 92 ? -3.639 -4.826 -9.773 1.00 90.31 92 TYR A N 1
ATOM 698 C CA . TYR A 1 92 ? -4.886 -5.261 -9.147 1.00 90.31 92 TYR A CA 1
ATOM 699 C C . TYR A 1 92 ? -5.617 -4.109 -8.441 1.00 90.31 92 TYR A C 1
ATOM 701 O O . TYR A 1 92 ? -6.816 -3.925 -8.637 1.00 90.31 92 TYR A O 1
ATOM 709 N N . ALA A 1 93 ? -4.905 -3.281 -7.671 1.00 87.06 93 ALA A N 1
ATOM 710 C CA . ALA A 1 93 ? -5.502 -2.155 -6.954 1.00 87.06 93 ALA A CA 1
ATOM 711 C C . ALA A 1 93 ? -6.155 -1.122 -7.891 1.00 87.06 93 ALA A C 1
ATOM 713 O O . ALA A 1 93 ? -7.172 -0.534 -7.530 1.00 87.06 93 ALA A O 1
ATOM 714 N N . LYS A 1 94 ? -5.621 -0.929 -9.106 1.00 85.69 94 LYS A N 1
ATOM 715 C CA . LYS A 1 94 ? -6.243 -0.068 -10.129 1.00 85.69 94 LYS A CA 1
ATOM 716 C C . LYS A 1 94 ? -7.571 -0.622 -10.644 1.00 85.69 94 LYS A C 1
ATOM 718 O O . LYS A 1 94 ? -8.403 0.163 -11.073 1.00 85.69 94 LYS A O 1
ATOM 723 N N . HIS A 1 95 ? -7.780 -1.938 -10.603 1.00 86.44 95 HIS A N 1
ATOM 724 C CA . HIS A 1 95 ? -9.044 -2.567 -11.003 1.00 86.44 95 HIS A CA 1
ATOM 725 C C . HIS A 1 95 ? -10.143 -2.483 -9.934 1.00 86.44 95 HIS A C 1
ATOM 727 O O . HIS A 1 95 ? -11.284 -2.838 -10.216 1.00 86.44 95 HIS A O 1
ATOM 733 N N . LEU A 1 96 ? -9.811 -2.048 -8.715 1.00 74.38 96 LEU A N 1
ATOM 734 C CA . LEU A 1 96 ? -10.782 -1.829 -7.637 1.00 74.38 96 LEU A CA 1
ATOM 735 C C . LEU A 1 96 ? -11.415 -0.427 -7.669 1.00 74.38 96 LEU A C 1
ATOM 737 O O . LEU A 1 96 ? -12.348 -0.179 -6.905 1.00 74.38 96 LEU A O 1
ATOM 741 N N . GLN A 1 97 ? -10.870 0.480 -8.485 1.00 57.03 97 GLN A N 1
ATOM 742 C CA . GLN A 1 97 ? -11.363 1.845 -8.701 1.00 57.03 97 GLN A CA 1
ATOM 743 C C . GLN A 1 97 ? -12.395 1.873 -9.828 1.00 57.03 97 GLN A C 1
ATOM 745 O O . GLN A 1 97 ? -13.344 2.677 -9.705 1.00 57.03 97 GLN A O 1
#

Solvent-accessible surface area (backbone atoms only — not comparable to full-atom values): 5774 Å² total; per-residue (Å²): 144,88,78,75,74,68,66,67,64,64,64,72,73,70,81,73,74,75,76,74,50,71,67,57,54,48,60,72,46,39,34,60,64,77,21,66,87,43,97,54,36,68,65,45,26,54,50,46,50,51,50,54,49,51,53,50,54,33,48,50,48,22,51,58,52,68,74,35,73,69,57,59,75,75,47,54,69,70,58,47,52,52,34,52,52,21,41,53,53,48,55,54,56,60,76,76,110

Secondary structure (DSSP, 8-state):
--SSTTHHHHGGGS-------HHHHHHHHHHHHHTTT-TTHHHHHHHHHHHHHHHHHHHHHHHHHHH-TTHHHH--HHHHHHHHHHHHHHHHHHTT-

Radius of gyration: 22.58 Å; Cα contacts (8 Å, |Δi|>4): 32; chains: 1; bounding box: 43×72×33 Å

Sequence (97 aa):
MKSHFAAAMLMLFACNAVAESDALIQIKRSPEVICADNSKKDQCQETVKALIYAVNSIASLNATCESNKELRQHMNQKLKDQCDSAKEISEYAKHLQ

Foldseek 3Di:
DPDDPPVVVVVVPPPPPPPDDPVNVCLVCVLCVVQVPPPCSVVSSVVSVVVVVVLVVLQVLLCVPVVDPVVLVVDDPVSVVSNVVSVVVNVVVVVVD

Mean predicted aligned error: 10.9 Å

pLDDT: mean 82.88, std 16.5, range [43.94, 97.81]